Protein AF-A0A8S2TP41-F1 (afdb_monomer)

pLDDT: mean 80.97, std 15.19, range [44.06, 96.5]

Solvent-accessible surface area (backbone atoms only — not comparable to full-atom values): 5050 Å² total; per-residue (Å²): 135,82,81,79,73,86,75,79,71,56,94,74,42,47,78,44,82,45,78,50,65,32,85,44,88,84,57,64,47,64,68,50,64,86,71,84,63,95,57,83,45,48,77,43,72,69,76,69,41,64,68,43,48,51,70,37,74,49,78,50,46,35,33,40,28,65,71,79,75,80,66,80,80,83,82,128

Organism: NCBI:txid392030

Foldseek 3Di:
DDDPDPPPPPPQKDKDKDKDFAQDDPDKDAFADDDDDPAPKDKDFDDTDGTDDHGDMDMGMIIIRNVPPPDPDPDD

Structure (mmCIF, N/CA/C/O backbone):
data_AF-A0A8S2TP41-F1
#
_entry.id   AF-A0A8S2TP41-F1
#
loop_
_atom_site.group_PDB
_atom_site.id
_atom_site.type_symbol
_atom_site.label_atom_id
_atom_site.label_alt_id
_atom_site.label_comp_id
_atom_site.label_asym_id
_atom_site.label_entity_id
_atom_site.label_seq_id
_atom_site.pdbx_PDB_ins_code
_atom_site.Cartn_x
_atom_site.Cartn_y
_atom_site.Cartn_z
_atom_site.occupancy
_atom_site.B_iso_or_equiv
_atom_site.auth_seq_id
_atom_site.auth_comp_id
_atom_site.auth_asym_id
_atom_site.auth_atom_id
_atom_site.pdbx_PDB_model_num
ATOM 1 N N . ARG A 1 1 ? -10.907 -21.518 -22.185 1.00 52.56 1 ARG A N 1
ATOM 2 C CA . ARG A 1 1 ? -10.344 -20.189 -22.538 1.00 52.56 1 ARG A CA 1
ATOM 3 C C . ARG A 1 1 ? -9.825 -19.583 -21.237 1.00 52.56 1 ARG A C 1
ATOM 5 O O . ARG A 1 1 ? -10.642 -19.197 -20.418 1.00 52.56 1 ARG A O 1
ATOM 12 N N . P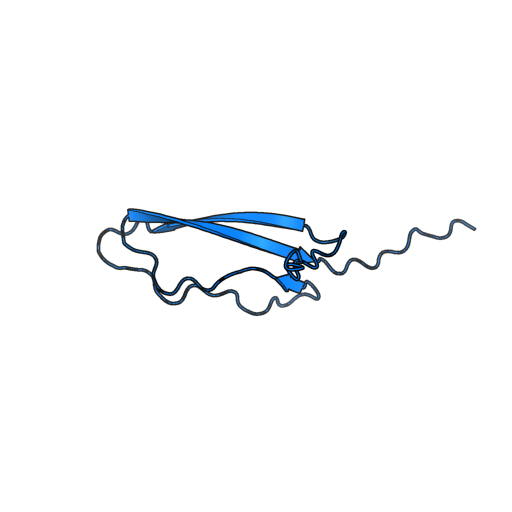HE A 1 2 ? -8.517 -19.633 -20.981 1.00 44.06 2 PHE A N 1
ATOM 13 C CA . PHE A 1 2 ? -7.943 -19.105 -19.737 1.00 44.06 2 PHE A CA 1
ATOM 14 C C . PHE A 1 2 ? -7.963 -17.569 -19.778 1.00 44.06 2 PHE A C 1
ATOM 16 O O . PHE A 1 2 ? -7.587 -17.009 -20.816 1.00 44.06 2 PHE A O 1
ATOM 23 N N . PRO A 1 3 ? -8.425 -16.869 -18.727 1.00 51.78 3 PRO A N 1
ATOM 24 C CA . PRO A 1 3 ? -8.322 -15.420 -18.686 1.00 51.78 3 PRO A CA 1
ATOM 25 C C . PRO A 1 3 ? -6.837 -15.053 -18.652 1.00 51.78 3 PRO A C 1
ATOM 27 O O . PRO A 1 3 ? -6.097 -15.476 -17.769 1.00 51.78 3 PRO A O 1
ATOM 30 N N . ARG A 1 4 ? -6.389 -14.290 -19.652 1.00 51.59 4 ARG A N 1
ATOM 31 C CA . ARG A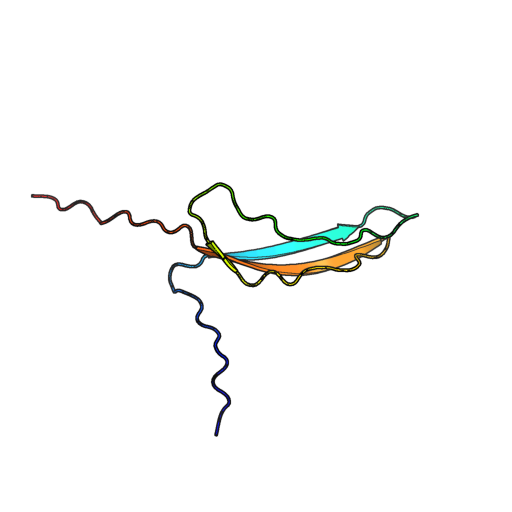 1 4 ? -5.083 -13.634 -19.609 1.00 51.59 4 ARG A CA 1
ATOM 32 C C . ARG A 1 4 ? -5.189 -12.554 -18.542 1.00 51.59 4 ARG A C 1
ATOM 34 O O . ARG A 1 4 ? -5.757 -11.500 -18.813 1.00 51.59 4 ARG A O 1
ATOM 41 N N . THR A 1 5 ? -4.709 -12.830 -17.336 1.00 53.00 5 THR A N 1
ATOM 42 C CA . THR A 1 5 ? -4.482 -11.773 -16.356 1.00 53.00 5 THR A CA 1
ATOM 43 C C . THR A 1 5 ? -3.441 -10.833 -16.953 1.00 53.00 5 THR A C 1
ATOM 45 O O . THR A 1 5 ? -2.372 -11.247 -17.403 1.00 53.00 5 THR A O 1
ATOM 48 N N . THR A 1 6 ? -3.781 -9.554 -17.044 1.00 50.97 6 THR A N 1
ATOM 49 C CA . THR A 1 6 ? -2.934 -8.489 -17.592 1.00 50.97 6 THR A CA 1
ATOM 50 C C . THR A 1 6 ? -1.820 -8.119 -16.612 1.00 50.97 6 THR A C 1
ATOM 52 O O . THR A 1 6 ? -1.540 -6.947 -16.396 1.00 50.97 6 THR A O 1
ATOM 55 N N . TYR A 1 7 ? -1.160 -9.098 -15.994 1.00 48.38 7 TYR A N 1
ATOM 56 C CA . TYR A 1 7 ? 0.000 -8.841 -15.149 1.00 48.38 7 TYR A CA 1
ATOM 57 C C . TYR A 1 7 ? 1.228 -8.679 -16.052 1.00 48.38 7 TYR A C 1
ATOM 59 O O . TYR A 1 7 ? 2.071 -9.561 -16.189 1.00 48.38 7 TYR A O 1
ATOM 67 N N . ARG A 1 8 ? 1.298 -7.536 -16.747 1.00 49.62 8 ARG A N 1
ATOM 68 C CA . ARG A 1 8 ? 2.535 -7.069 -17.384 1.00 49.62 8 ARG A CA 1
ATOM 69 C C . ARG A 1 8 ? 3.465 -6.558 -16.284 1.00 49.62 8 ARG A C 1
ATOM 71 O O . ARG A 1 8 ? 3.658 -5.355 -16.149 1.00 49.62 8 ARG A O 1
ATOM 78 N N . GLN A 1 9 ? 4.032 -7.459 -15.489 1.00 56.31 9 GLN A N 1
ATOM 79 C CA . GLN A 1 9 ? 5.209 -7.091 -14.713 1.00 56.31 9 GLN A CA 1
ATOM 80 C C . GLN A 1 9 ? 6.355 -6.924 -15.707 1.00 56.31 9 GLN A C 1
ATOM 82 O O . GLN A 1 9 ? 6.703 -7.856 -16.431 1.00 56.31 9 GLN A O 1
ATOM 87 N N . SER A 1 10 ? 6.872 -5.701 -15.818 1.00 62.31 10 SER A N 1
ATOM 88 C CA . SER A 1 10 ? 8.101 -5.455 -16.568 1.00 62.31 10 SER A CA 1
ATOM 89 C C . SER A 1 10 ? 9.205 -6.339 -15.971 1.00 62.31 10 SER A C 1
ATOM 91 O O . SER A 1 10 ? 9.311 -6.391 -14.746 1.00 62.31 10 SER A O 1
ATOM 93 N N . PRO A 1 11 ? 10.036 -7.024 -16.779 1.00 67.88 11 PRO A N 1
ATOM 94 C CA . PRO A 1 11 ? 11.155 -7.815 -16.258 1.00 67.88 11 PRO A CA 1
ATOM 95 C C . PRO A 1 11 ? 12.177 -6.961 -15.488 1.00 67.88 11 PRO A C 1
ATOM 97 O O . PRO A 1 11 ? 12.963 -7.498 -14.718 1.00 67.88 11 PRO A O 1
ATOM 100 N N . ASN A 1 12 ? 12.131 -5.637 -15.657 1.00 73.69 12 ASN A N 1
ATOM 101 C CA . ASN A 1 12 ? 12.984 -4.678 -14.957 1.00 73.69 12 ASN A CA 1
ATOM 102 C C . ASN A 1 12 ? 12.358 -4.160 -13.648 1.00 73.69 12 ASN A C 1
ATOM 104 O O . ASN A 1 12 ? 12.899 -3.249 -13.024 1.00 73.69 12 ASN A O 1
ATOM 108 N N . MET A 1 13 ? 11.193 -4.682 -13.252 1.00 83.31 13 MET A N 1
ATOM 109 C CA . MET A 1 13 ? 10.468 -4.216 -12.075 1.00 83.31 13 MET A CA 1
ATOM 110 C C . MET A 1 13 ? 10.916 -4.973 -10.825 1.00 83.31 13 MET A C 1
ATOM 112 O O . MET A 1 13 ? 10.828 -6.199 -10.760 1.00 83.31 13 MET A O 1
ATOM 116 N N . VAL A 1 14 ? 11.339 -4.233 -9.806 1.00 88.19 14 VAL A N 1
ATOM 117 C CA . VAL A 1 14 ? 11.641 -4.779 -8.481 1.00 88.19 14 VAL A CA 1
ATOM 118 C C . VAL A 1 14 ? 10.348 -4.892 -7.686 1.00 88.19 14 VAL A C 1
ATOM 120 O O . VAL A 1 14 ? 9.593 -3.928 -7.571 1.00 88.19 14 VAL A O 1
ATOM 123 N N . HIS A 1 15 ? 10.096 -6.072 -7.132 1.00 89.75 15 HIS A N 1
ATOM 124 C CA . HIS A 1 15 ? 8.942 -6.327 -6.281 1.00 89.75 15 HIS A CA 1
ATOM 125 C C . HIS A 1 15 ? 9.303 -6.104 -4.811 1.00 89.75 15 HIS A C 1
ATOM 127 O O . HIS A 1 15 ? 10.285 -6.664 -4.322 1.00 89.75 15 HIS A O 1
ATOM 133 N N . VAL A 1 16 ? 8.498 -5.318 -4.102 1.00 90.25 16 VAL A N 1
ATOM 134 C CA . VAL A 1 16 ? 8.689 -5.006 -2.683 1.00 90.25 16 VAL A CA 1
ATOM 135 C C . VAL A 1 16 ? 7.409 -5.334 -1.929 1.00 90.25 16 VAL A C 1
ATOM 137 O O . VAL A 1 16 ? 6.346 -4.815 -2.256 1.00 90.25 16 VAL A O 1
ATOM 140 N N . GLU A 1 17 ? 7.514 -6.183 -0.911 1.00 92.88 17 GLU A N 1
ATOM 141 C CA . GLU A 1 17 ? 6.437 -6.416 0.051 1.00 92.88 17 GLU A CA 1
ATOM 142 C C . GLU A 1 17 ? 6.533 -5.390 1.188 1.00 92.88 17 GLU A C 1
ATOM 144 O O . GLU A 1 17 ? 7.619 -5.091 1.689 1.00 92.88 17 GLU A O 1
ATOM 149 N N . LEU A 1 18 ? 5.394 -4.825 1.573 1.00 91.94 18 LEU A N 1
ATOM 150 C CA . LEU A 1 18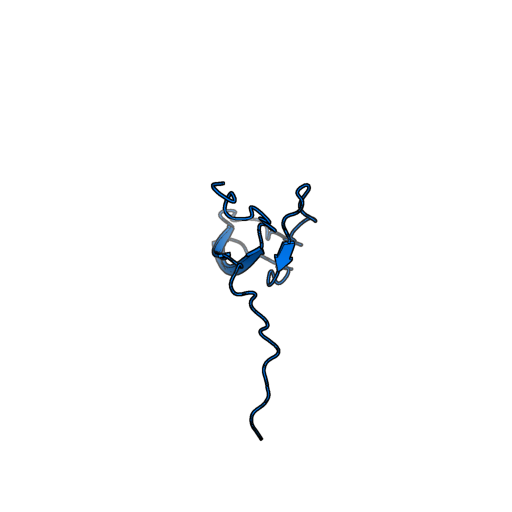 ? 5.258 -3.806 2.604 1.00 91.94 18 LEU A CA 1
ATOM 151 C C . LEU A 1 18 ? 4.261 -4.282 3.657 1.00 91.94 18 LEU A C 1
ATOM 153 O O . LEU A 1 18 ? 3.192 -4.794 3.329 1.00 91.94 18 LEU A O 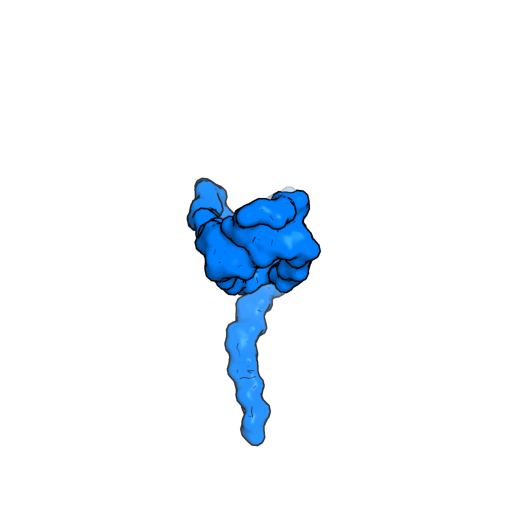1
ATOM 157 N N . ILE A 1 19 ? 4.587 -4.047 4.926 1.00 95.06 19 ILE A N 1
ATOM 158 C CA . ILE A 1 19 ? 3.716 -4.358 6.059 1.00 95.06 19 ILE A CA 1
ATOM 159 C C . ILE A 1 19 ? 3.423 -3.057 6.799 1.00 95.06 19 ILE A C 1
ATOM 161 O O . ILE A 1 19 ? 4.318 -2.438 7.376 1.00 95.06 19 ILE A O 1
ATOM 165 N N . PHE A 1 20 ? 2.163 -2.640 6.777 1.00 94.38 20 PHE A N 1
ATOM 166 C CA . PHE A 1 20 ? 1.674 -1.471 7.497 1.00 94.38 20 PHE A CA 1
ATOM 167 C C . PHE A 1 20 ? 1.051 -1.923 8.806 1.00 94.38 20 PHE A C 1
ATOM 169 O O . PHE A 1 20 ? 0.064 -2.645 8.778 1.00 94.38 20 PHE A O 1
ATOM 176 N N . THR A 1 21 ? 1.583 -1.473 9.939 1.00 96.25 21 THR A N 1
ATOM 177 C CA . THR A 1 21 ? 1.053 -1.804 11.269 1.00 96.25 21 THR A CA 1
ATOM 178 C C . THR A 1 21 ? 0.603 -0.536 11.974 1.00 96.25 21 THR A C 1
ATOM 180 O O . THR A 1 21 ? 1.417 0.355 12.223 1.00 96.25 21 THR A O 1
ATOM 183 N N . ASN A 1 22 ? -0.680 -0.451 12.328 1.00 96.50 22 ASN A N 1
ATOM 184 C CA . ASN A 1 22 ? -1.182 0.635 13.163 1.00 96.50 22 ASN A CA 1
ATOM 185 C C . ASN A 1 22 ? -0.995 0.266 14.637 1.00 96.50 22 ASN A C 1
ATOM 187 O O . ASN A 1 22 ? -1.737 -0.536 15.193 1.00 96.50 22 ASN A O 1
ATOM 191 N N . THR A 1 23 ? 0.002 0.871 15.275 1.00 95.44 23 THR A N 1
ATOM 192 C CA . THR A 1 23 ? 0.312 0.658 16.697 1.00 95.44 23 THR A CA 1
ATOM 193 C C . THR A 1 23 ? -0.516 1.531 17.637 1.00 95.44 23 THR A C 1
ATOM 195 O O . THR A 1 23 ? -0.359 1.449 18.855 1.00 95.44 23 THR A O 1
ATOM 198 N N . THR A 1 24 ? -1.390 2.386 17.104 1.00 91.62 24 THR A N 1
ATOM 199 C CA . THR A 1 24 ? -2.275 3.209 17.926 1.00 91.62 24 THR A CA 1
ATOM 200 C C . THR A 1 24 ? -3.466 2.389 18.423 1.00 91.62 24 THR A C 1
ATOM 202 O O . THR A 1 24 ? -3.931 1.459 17.765 1.00 91.62 24 THR A O 1
ATOM 205 N N . THR A 1 25 ? -3.968 2.750 19.601 1.00 87.69 25 THR A N 1
ATOM 206 C CA . THR A 1 25 ? -5.070 2.057 20.291 1.00 87.69 25 THR A CA 1
ATOM 207 C C . THR A 1 25 ? -6.408 2.780 20.196 1.00 87.69 25 THR A C 1
ATOM 209 O O . THR A 1 25 ? -7.419 2.243 20.632 1.00 87.69 25 THR A O 1
ATOM 212 N N . ILE A 1 26 ? -6.421 4.010 19.680 1.00 87.75 26 ILE A N 1
ATOM 213 C CA . ILE A 1 26 ? -7.562 4.924 19.849 1.00 87.75 26 ILE A CA 1
ATOM 214 C C . ILE A 1 26 ? -8.159 5.3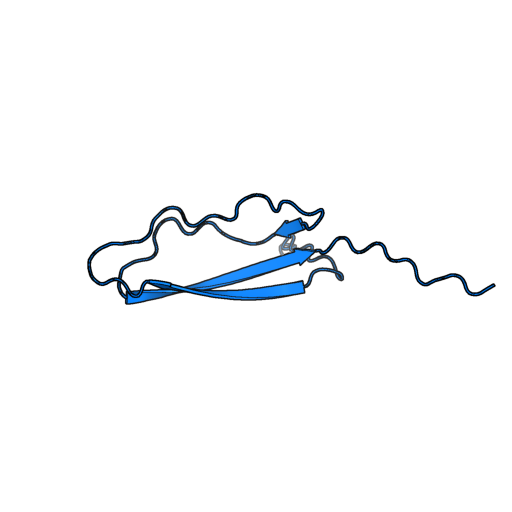46 18.502 1.00 87.75 26 ILE A C 1
ATOM 216 O O . ILE A 1 26 ? -9.310 5.774 18.453 1.00 87.75 26 ILE A O 1
ATOM 220 N N . LYS A 1 27 ? -7.400 5.254 17.402 1.00 94.19 27 LYS A N 1
ATOM 221 C CA . LYS A 1 27 ? -7.844 5.789 16.116 1.00 94.19 27 LYS A CA 1
ATOM 222 C C . LYS A 1 27 ? -7.349 4.978 14.924 1.00 94.19 27 LYS A C 1
ATOM 224 O O . LYS A 1 27 ? -6.178 4.621 14.829 1.00 94.19 27 LYS A O 1
ATOM 229 N N . ASP A 1 28 ? -8.244 4.779 13.972 1.00 95.00 28 ASP A N 1
ATOM 230 C CA . ASP A 1 28 ? -7.898 4.188 12.689 1.00 95.00 28 ASP A CA 1
ATOM 231 C C . ASP A 1 28 ? -7.143 5.196 11.809 1.00 95.00 28 ASP A C 1
ATOM 233 O O . ASP A 1 28 ? -7.343 6.417 11.885 1.00 95.00 28 ASP A O 1
ATOM 237 N N . ILE A 1 29 ? -6.245 4.683 10.972 1.00 94.62 29 ILE A N 1
ATOM 238 C CA . ILE A 1 29 ? -5.521 5.489 9.988 1.00 94.62 29 ILE A CA 1
ATOM 239 C C . ILE A 1 29 ? -6.275 5.383 8.668 1.00 94.62 29 ILE A C 1
ATOM 241 O O . ILE A 1 29 ? -6.568 4.284 8.212 1.00 94.62 29 ILE A O 1
ATOM 245 N N . HIS A 1 30 ? -6.580 6.524 8.056 1.00 94.69 30 HIS A N 1
ATOM 246 C CA . HIS A 1 30 ? -7.372 6.588 6.832 1.00 94.69 30 HIS A CA 1
ATOM 247 C C . HIS A 1 30 ? -6.562 7.105 5.646 1.00 94.69 30 HIS A C 1
ATOM 249 O O . HIS A 1 30 ? -5.632 7.897 5.824 1.00 94.69 30 HIS A O 1
ATOM 255 N N . SER A 1 31 ? -6.982 6.708 4.443 1.00 92.50 31 SER A N 1
ATOM 256 C CA . SER A 1 31 ? -6.484 7.231 3.161 1.00 92.50 31 SER A CA 1
ATOM 257 C C . SER A 1 31 ? -4.963 7.116 2.999 1.00 92.50 31 SER A C 1
ATOM 259 O O . SER A 1 31 ? -4.276 8.096 2.680 1.00 92.50 31 SER A O 1
ATOM 261 N N . ILE A 1 32 ? -4.420 5.918 3.234 1.00 93.56 32 ILE A N 1
ATOM 262 C CA . ILE A 1 32 ? -3.003 5.638 2.988 1.00 93.56 32 ILE A CA 1
ATOM 263 C C . ILE A 1 32 ? -2.833 5.389 1.495 1.00 93.56 32 ILE A C 1
ATOM 265 O O . ILE A 1 32 ? -3.213 4.345 0.968 1.00 93.56 32 ILE A O 1
ATOM 269 N N . LYS A 1 33 ? -2.213 6.355 0.825 1.00 91.19 33 LYS A N 1
ATOM 270 C CA . LYS A 1 33 ? -2.006 6.345 -0.619 1.00 91.19 33 LYS A CA 1
ATOM 271 C C . LYS A 1 33 ? -0.578 6.667 -0.989 1.00 91.19 33 LYS A C 1
ATOM 273 O O . LYS A 1 33 ? 0.110 7.432 -0.309 1.00 91.19 33 LYS A O 1
ATOM 278 N N . PHE A 1 34 ? -0.161 6.129 -2.124 1.00 85.31 34 PHE A N 1
ATOM 279 C CA . PHE A 1 34 ? 1.125 6.466 -2.697 1.00 85.31 34 PHE A CA 1
ATOM 280 C C . PHE A 1 34 ? 1.041 7.825 -3.399 1.00 85.31 34 PHE A C 1
ATOM 282 O O . PHE A 1 34 ? 0.233 8.031 -4.306 1.00 85.31 34 PHE A O 1
ATOM 289 N N . LEU A 1 35 ? 1.877 8.777 -2.986 1.00 84.44 35 LEU A N 1
ATOM 290 C CA . LEU A 1 35 ? 2.037 10.027 -3.724 1.00 84.44 35 LEU A CA 1
ATOM 291 C C . LEU A 1 35 ? 2.949 9.797 -4.923 1.00 84.44 35 LEU A C 1
ATOM 293 O O . LEU A 1 35 ? 3.910 9.034 -4.843 1.00 84.44 35 LEU A O 1
ATOM 297 N N . LYS A 1 36 ? 2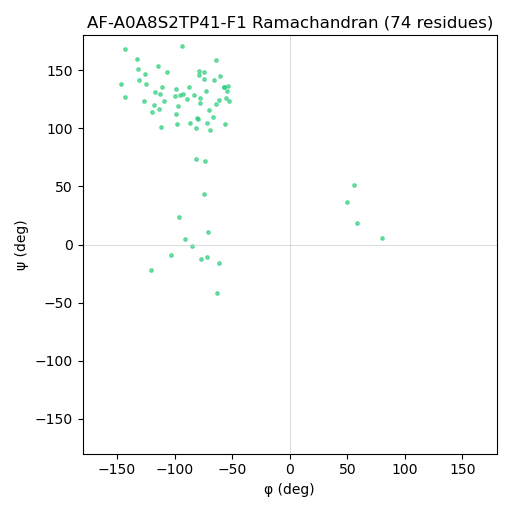.677 10.499 -6.027 1.00 79.88 36 LYS A N 1
ATOM 298 C CA . LYS A 1 36 ? 3.498 10.393 -7.234 1.00 79.88 36 LYS A CA 1
ATOM 299 C C . LYS A 1 36 ? 4.980 10.624 -6.877 1.00 79.88 36 LYS A C 1
ATOM 301 O O . LYS A 1 36 ? 5.293 11.673 -6.302 1.00 79.88 36 LYS A O 1
ATOM 306 N N . PRO A 1 37 ? 5.883 9.672 -7.182 1.00 78.19 37 PRO A N 1
ATOM 307 C CA . PRO A 1 37 ? 7.295 9.818 -6.859 1.00 78.19 37 PRO A CA 1
ATOM 308 C C . PRO A 1 37 ? 7.879 11.051 -7.562 1.00 78.19 37 PRO A C 1
ATOM 310 O O . PRO A 1 37 ? 7.491 11.395 -8.678 1.00 78.19 37 PRO A O 1
ATOM 313 N N . LYS A 1 38 ? 8.813 11.736 -6.890 1.00 74.31 38 LYS A N 1
ATOM 314 C CA . LYS A 1 38 ? 9.513 12.912 -7.443 1.00 74.31 38 LYS A CA 1
ATOM 315 C C . LYS A 1 38 ? 10.607 12.543 -8.454 1.00 74.31 38 LYS A C 1
ATOM 317 O O . LYS A 1 38 ? 11.135 13.423 -9.123 1.00 74.31 38 LYS A O 1
ATOM 322 N N . SER A 1 39 ? 10.977 11.268 -8.531 1.00 78.31 39 SER A N 1
ATOM 323 C CA . SER A 1 39 ? 11.968 10.731 -9.462 1.00 78.31 39 SER A CA 1
ATOM 324 C C . SER A 1 39 ? 11.307 10.196 -10.737 1.00 78.31 39 SER A C 1
ATOM 326 O O . SER A 1 39 ? 10.094 10.019 -10.796 1.00 78.31 39 SER A O 1
ATOM 328 N N . ASN A 1 40 ? 12.121 9.851 -11.738 1.00 81.88 40 ASN A N 1
ATOM 329 C CA . ASN A 1 40 ? 11.673 9.156 -12.954 1.00 81.88 40 ASN A CA 1
ATOM 330 C C . ASN A 1 40 ? 11.282 7.681 -12.723 1.00 81.88 40 ASN A C 1
ATOM 332 O O . ASN A 1 40 ? 11.098 6.945 -13.694 1.00 81.88 40 ASN A O 1
ATOM 336 N N . MET A 1 41 ? 11.170 7.253 -11.461 1.00 84.69 41 MET A N 1
ATOM 337 C CA . MET A 1 41 ? 10.736 5.908 -11.101 1.00 84.69 41 MET A CA 1
ATOM 338 C C . MET A 1 41 ? 9.231 5.770 -11.320 1.00 84.69 41 MET A C 1
ATOM 340 O O . MET A 1 41 ? 8.458 6.686 -11.030 1.00 84.69 41 MET A O 1
ATOM 344 N N . ASN A 1 42 ? 8.811 4.604 -11.791 1.00 85.31 42 ASN A N 1
ATOM 345 C CA . ASN A 1 42 ? 7.408 4.261 -11.952 1.00 85.31 42 ASN A CA 1
ATOM 346 C C . ASN A 1 42 ? 7.023 3.207 -10.911 1.00 85.31 42 ASN A C 1
ATOM 348 O O . ASN A 1 42 ? 7.643 2.149 -10.843 1.00 85.31 42 ASN A O 1
ATOM 352 N N . ILE A 1 43 ? 6.011 3.505 -10.098 1.00 87.44 43 ILE A N 1
ATOM 353 C CA . ILE A 1 43 ? 5.542 2.624 -9.026 1.00 87.44 43 ILE A CA 1
ATOM 354 C C . ILE A 1 43 ? 4.149 2.124 -9.394 1.00 87.44 43 ILE A C 1
ATOM 356 O O . ILE A 1 43 ? 3.280 2.916 -9.757 1.00 87.44 43 ILE A O 1
ATOM 360 N N . GLN A 1 44 ? 3.951 0.812 -9.324 1.00 86.44 44 GLN A N 1
ATOM 361 C CA . GLN A 1 44 ? 2.722 0.132 -9.727 1.00 86.44 44 GLN A CA 1
ATOM 362 C C . GLN A 1 44 ? 2.266 -0.861 -8.655 1.00 86.44 44 GLN A C 1
ATOM 364 O O . GLN A 1 44 ? 3.065 -1.317 -7.840 1.00 86.44 44 GLN A O 1
ATOM 369 N N . GLY A 1 45 ? 0.984 -1.227 -8.687 1.00 82.81 45 GLY A N 1
ATOM 370 C CA . GLY A 1 45 ? 0.439 -2.317 -7.870 1.00 82.81 45 GLY A CA 1
ATOM 371 C C . GLY A 1 45 ? 0.127 -1.969 -6.414 1.00 82.81 45 GLY A C 1
ATOM 372 O O . GLY A 1 45 ? -0.256 -2.863 -5.675 1.00 82.81 45 GLY A O 1
ATOM 373 N N . PHE A 1 46 ? 0.259 -0.703 -6.000 1.00 87.31 46 PHE A N 1
ATOM 374 C CA . PHE A 1 46 ? -0.211 -0.275 -4.683 1.00 87.31 46 PHE A CA 1
ATOM 375 C C . PHE A 1 46 ? -1.721 -0.018 -4.709 1.00 87.31 46 PHE A C 1
ATOM 377 O O . PHE A 1 46 ? -2.160 0.989 -5.271 1.00 87.31 46 PHE A O 1
ATOM 384 N N . ASP A 1 47 ? -2.490 -0.895 -4.068 1.00 84.38 47 ASP A N 1
ATOM 385 C CA . ASP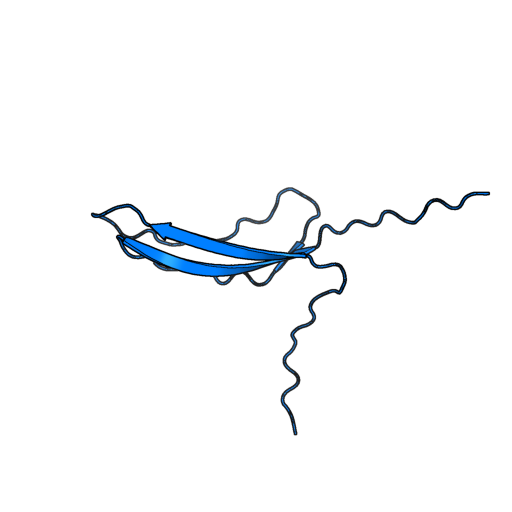 A 1 47 ? -3.900 -0.647 -3.770 1.00 84.38 47 ASP A CA 1
ATOM 386 C C . ASP A 1 47 ? -4.004 0.296 -2.561 1.00 84.38 47 ASP A C 1
ATOM 388 O O . ASP A 1 47 ? -3.400 0.051 -1.514 1.00 84.38 47 ASP A O 1
ATOM 392 N N . GLU A 1 48 ? -4.733 1.405 -2.717 1.00 89.06 48 GLU A N 1
ATOM 393 C CA . GLU A 1 48 ? -4.956 2.374 -1.638 1.00 89.06 48 GLU A CA 1
ATOM 394 C C . GLU A 1 48 ? -5.600 1.690 -0.425 1.00 89.06 48 GLU A C 1
ATOM 396 O O . GLU A 1 48 ? -6.532 0.897 -0.560 1.00 89.06 48 GLU A O 1
ATOM 401 N N . ILE A 1 49 ? -5.095 1.996 0.774 1.00 93.44 49 ILE A N 1
ATOM 402 C CA . ILE A 1 49 ? -5.659 1.471 2.017 1.00 93.44 49 ILE A CA 1
ATOM 403 C C . ILE A 1 49 ? -6.581 2.546 2.591 1.00 93.44 49 ILE A C 1
ATOM 405 O O . ILE A 1 49 ? -6.126 3.534 3.180 1.00 93.44 49 ILE A O 1
ATOM 409 N N . ASP A 1 50 ? -7.887 2.337 2.431 1.00 93.44 50 ASP A N 1
ATOM 410 C CA . ASP A 1 50 ? -8.918 3.259 2.915 1.00 93.44 50 ASP A CA 1
ATOM 411 C C . ASP A 1 50 ? -8.905 3.393 4.440 1.00 93.44 50 ASP A C 1
ATOM 413 O O . ASP A 1 50 ? -9.048 4.499 4.972 1.00 93.44 50 ASP A O 1
ATOM 417 N N . ILE A 1 51 ? -8.739 2.264 5.140 1.00 95.62 51 ILE A N 1
ATOM 418 C CA . ILE A 1 51 ? -8.742 2.170 6.601 1.00 95.62 51 ILE A CA 1
ATOM 419 C C . ILE A 1 51 ? -7.717 1.125 7.046 1.00 95.62 51 ILE A C 1
ATOM 421 O O . ILE A 1 51 ? -7.772 -0.030 6.628 1.00 95.62 51 ILE A O 1
ATOM 425 N N . LEU A 1 52 ? -6.818 1.518 7.945 1.00 96.31 52 LEU A N 1
ATOM 426 C CA . LEU A 1 52 ? -5.950 0.632 8.711 1.00 96.31 52 LEU A CA 1
ATOM 427 C C . LEU A 1 52 ? -6.373 0.690 10.193 1.00 96.31 52 LEU A C 1
ATOM 429 O O . LEU A 1 52 ? -6.034 1.663 10.887 1.00 96.31 52 LEU A O 1
ATOM 433 N N . PRO A 1 53 ? -7.123 -0.318 10.679 1.00 95.81 53 PRO A N 1
ATOM 434 C CA . PRO A 1 53 ? -7.681 -0.312 12.025 1.00 95.81 53 PRO A CA 1
ATOM 435 C C . PRO A 1 53 ? -6.622 -0.328 13.125 1.00 95.81 53 PRO A C 1
ATOM 437 O O . PRO A 1 53 ? -5.484 -0.748 12.907 1.00 95.81 53 PRO A O 1
ATOM 440 N N . THR A 1 54 ? -7.001 0.104 14.325 1.00 95.88 54 THR A N 1
ATOM 441 C CA . THR A 1 54 ? -6.132 0.027 15.513 1.00 95.88 54 THR A CA 1
ATOM 442 C C . THR A 1 54 ? -5.597 -1.386 15.766 1.00 95.88 54 THR A C 1
ATOM 444 O O . THR A 1 54 ? -6.328 -2.370 15.690 1.00 95.88 54 THR A O 1
ATOM 447 N N . SER A 1 55 ? -4.307 -1.491 16.096 1.00 93.75 55 SER A N 1
ATOM 448 C CA . SER A 1 55 ? -3.606 -2.756 16.388 1.00 93.75 55 SER A CA 1
ATOM 449 C C . SER A 1 55 ? -3.620 -3.806 15.262 1.00 93.75 55 SER A C 1
ATOM 451 O O . SER A 1 55 ? -3.354 -4.979 15.521 1.00 93.75 55 SER A O 1
ATOM 453 N N . VAL A 1 56 ? -3.910 -3.409 14.018 1.00 94.75 56 VAL A N 1
ATOM 454 C CA . VAL A 1 56 ? -3.940 -4.303 12.849 1.00 94.75 56 VAL A CA 1
ATOM 455 C C . VAL A 1 56 ? -2.733 -4.064 11.943 1.00 94.75 56 VAL A C 1
ATOM 457 O O . VAL A 1 56 ? -2.236 -2.940 11.817 1.00 94.75 56 VAL A O 1
ATOM 460 N N . SER A 1 57 ? -2.289 -5.140 11.290 1.00 95.38 57 SER A N 1
ATOM 461 C CA . SER A 1 57 ? -1.305 -5.107 10.212 1.00 95.38 57 SER A CA 1
ATOM 462 C C . SER A 1 57 ? -1.941 -5.465 8.870 1.00 95.38 57 SER A C 1
ATOM 464 O O . SER A 1 57 ? -2.689 -6.4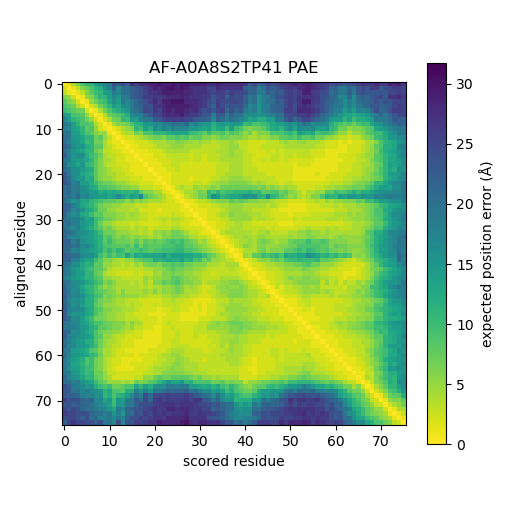37 8.778 1.00 95.38 57 SER A O 1
ATOM 466 N N . ILE A 1 58 ? -1.612 -4.709 7.824 1.00 94.31 58 ILE A N 1
ATOM 467 C CA . ILE A 1 58 ? -1.984 -4.993 6.434 1.00 94.31 58 ILE A CA 1
ATOM 468 C C . ILE A 1 58 ? -0.706 -5.220 5.633 1.00 94.31 58 ILE A C 1
ATOM 470 O O . ILE A 1 58 ? 0.233 -4.426 5.707 1.00 94.31 58 ILE A O 1
ATOM 474 N N . VAL A 1 59 ? -0.686 -6.305 4.863 1.00 93.06 59 VAL A N 1
ATOM 475 C CA . VAL A 1 59 ? 0.396 -6.625 3.930 1.00 93.06 59 VAL A CA 1
ATOM 476 C C . VAL A 1 59 ? -0.028 -6.195 2.532 1.00 93.06 59 VAL A C 1
ATOM 478 O O . VAL A 1 59 ? -1.153 -6.458 2.111 1.00 93.06 59 VAL A O 1
ATOM 481 N N . THR A 1 60 ? 0.867 -5.529 1.818 1.00 90.56 60 THR A N 1
ATOM 482 C CA . THR A 1 60 ? 0.671 -5.120 0.427 1.00 90.56 60 THR A CA 1
ATOM 483 C C . THR A 1 60 ? 1.980 -5.247 -0.338 1.00 90.56 60 THR A C 1
ATOM 485 O O . THR A 1 60 ? 3.044 -5.447 0.245 1.00 90.56 60 THR A O 1
ATOM 488 N N . SER A 1 61 ? 1.914 -5.144 -1.655 1.00 90.12 61 SER A N 1
ATOM 489 C CA . SER A 1 61 ? 3.064 -5.278 -2.538 1.00 90.12 61 SER A CA 1
ATOM 490 C C . SER A 1 61 ? 3.112 -4.135 -3.530 1.00 90.12 61 SER A C 1
ATOM 492 O O . SER A 1 61 ? 2.079 -3.740 -4.062 1.00 90.12 61 SER A O 1
ATOM 494 N N . ILE A 1 62 ? 4.309 -3.647 -3.833 1.00 90.75 62 ILE A N 1
ATOM 495 C CA . ILE A 1 62 ? 4.525 -2.660 -4.887 1.00 90.75 62 ILE A CA 1
ATOM 496 C C . ILE A 1 62 ? 5.570 -3.152 -5.879 1.00 90.75 62 ILE A C 1
ATOM 498 O O . ILE A 1 62 ? 6.532 -3.835 -5.528 1.00 90.75 62 ILE A O 1
ATOM 502 N N . GLY A 1 63 ? 5.379 -2.775 -7.134 1.00 89.06 63 GLY A N 1
ATOM 503 C CA . GLY A 1 63 ? 6.383 -2.883 -8.177 1.00 89.06 63 GLY A CA 1
ATOM 504 C C . GLY A 1 63 ? 7.063 -1.538 -8.387 1.00 89.06 63 GLY A C 1
ATOM 505 O O . GLY A 1 63 ? 6.379 -0.537 -8.596 1.00 89.06 63 GLY A O 1
ATOM 506 N N . ILE A 1 64 ? 8.391 -1.510 -8.352 1.00 88.44 64 ILE A N 1
ATOM 507 C CA . ILE A 1 64 ? 9.202 -0.324 -8.629 1.00 88.44 64 ILE A CA 1
ATOM 508 C C . ILE A 1 64 ? 9.993 -0.573 -9.909 1.00 88.44 64 ILE A C 1
ATOM 510 O O . ILE A 1 64 ? 10.846 -1.456 -9.968 1.00 88.44 64 ILE A O 1
ATOM 514 N N . ASP A 1 65 ? 9.720 0.220 -10.935 1.00 87.44 65 ASP A N 1
ATOM 515 C CA . ASP A 1 65 ? 10.554 0.326 -12.125 1.00 87.44 65 ASP A CA 1
ATOM 516 C C . ASP A 1 65 ? 11.426 1.576 -11.979 1.00 87.44 65 ASP A C 1
ATOM 518 O O . ASP A 1 65 ? 10.931 2.708 -11.964 1.00 87.44 65 ASP A O 1
ATOM 522 N N . TYR A 1 66 ? 12.734 1.370 -11.835 1.00 83.38 66 TYR A N 1
ATOM 523 C CA . TYR A 1 66 ? 13.697 2.459 -11.676 1.00 83.38 66 TYR A CA 1
ATOM 524 C C . TYR A 1 66 ? 13.912 3.255 -12.969 1.00 83.38 66 TYR A C 1
ATOM 526 O O . TYR A 1 66 ? 14.516 4.327 -12.919 1.00 83.38 66 TYR A O 1
ATOM 534 N N . ASN A 1 67 ? 13.403 2.760 -14.108 1.00 74.88 67 ASN A N 1
ATOM 535 C CA . ASN A 1 67 ? 13.613 3.322 -15.440 1.00 74.88 67 ASN A CA 1
ATOM 536 C C . ASN A 1 67 ? 15.105 3.579 -15.714 1.00 74.88 67 ASN A C 1
ATOM 538 O O . ASN A 1 67 ? 15.488 4.579 -16.328 1.00 74.88 67 ASN A O 1
ATOM 542 N N . ASP A 1 68 ? 15.946 2.677 -15.203 1.00 69.88 68 ASP A N 1
ATOM 543 C CA . ASP A 1 68 ? 17.382 2.714 -15.403 1.00 69.88 68 ASP A CA 1
ATOM 544 C C . ASP A 1 68 ? 17.670 2.320 -16.855 1.00 69.88 68 ASP A C 1
ATOM 546 O O . ASP A 1 68 ? 17.519 1.169 -17.265 1.00 69.88 68 ASP A O 1
ATOM 550 N N . LYS A 1 69 ? 18.002 3.327 -17.665 1.00 65.31 69 LYS A N 1
ATOM 551 C CA . LYS A 1 69 ? 18.410 3.169 -19.064 1.00 65.31 69 LYS A CA 1
ATOM 552 C C . LYS A 1 69 ? 19.927 3.151 -19.212 1.00 65.31 69 LYS A C 1
ATOM 554 O O . LYS A 1 69 ? 20.410 3.514 -20.287 1.00 65.31 69 LYS A O 1
ATOM 559 N N . THR A 1 70 ? 20.683 2.802 -18.170 1.00 63.44 70 THR A N 1
ATOM 560 C CA . THR A 1 70 ? 22.121 2.579 -18.325 1.00 63.44 70 THR A CA 1
ATOM 561 C C . THR A 1 70 ? 22.328 1.508 -19.394 1.00 63.44 70 THR A C 1
ATOM 563 O O . THR A 1 70 ? 22.057 0.323 -19.225 1.00 63.44 70 THR A O 1
ATOM 566 N N . GLN A 1 71 ? 22.729 1.966 -20.577 1.00 59.84 71 GLN A N 1
ATOM 567 C CA . GLN A 1 71 ? 23.247 1.092 -21.611 1.00 59.84 71 GLN A CA 1
ATOM 568 C C . GLN A 1 71 ? 24.563 0.520 -21.073 1.00 59.84 71 GLN A C 1
ATOM 570 O O . GLN A 1 71 ? 25.314 1.266 -20.431 1.00 59.84 71 GLN A O 1
ATOM 575 N N . PRO A 1 72 ? 24.887 -0.758 -21.323 1.00 61.81 72 PRO A N 1
ATOM 576 C CA . PRO A 1 72 ? 26.254 -1.211 -21.129 1.00 61.81 72 PRO A CA 1
ATOM 577 C C . PRO A 1 72 ? 27.172 -0.294 -21.946 1.00 61.81 72 PRO A C 1
ATOM 579 O O . PRO A 1 72 ? 26.872 0.013 -23.101 1.00 61.81 72 PRO A O 1
ATOM 582 N N . ALA A 1 73 ? 28.246 0.199 -21.326 1.00 57.12 73 ALA A N 1
ATOM 583 C CA . ALA A 1 73 ? 29.225 1.008 -22.035 1.00 57.12 73 ALA A CA 1
ATOM 584 C C . ALA A 1 73 ? 29.719 0.210 -23.249 1.00 57.12 73 ALA A C 1
ATOM 586 O O . ALA A 1 73 ? 30.143 -0.938 -23.106 1.00 57.12 73 ALA A O 1
ATOM 587 N N . LEU A 1 74 ? 29.628 0.799 -24.442 1.00 62.16 74 LEU A N 1
ATOM 588 C CA . LEU A 1 74 ? 30.358 0.286 -25.591 1.00 62.16 74 LEU A CA 1
ATOM 589 C C . LEU A 1 74 ? 31.837 0.503 -25.268 1.00 62.16 74 LEU A C 1
ATOM 591 O O . LEU A 1 74 ? 32.286 1.641 -25.148 1.00 62.16 74 LEU A O 1
ATOM 595 N N . PHE A 1 75 ? 32.554 -0.587 -25.011 1.00 68.56 75 PHE A N 1
ATOM 596 C CA . PHE A 1 75 ? 34.006 -0.559 -24.943 1.00 68.56 75 PHE A CA 1
ATOM 597 C C . PHE A 1 75 ? 34.499 -0.630 -26.390 1.00 68.56 75 PHE A C 1
ATOM 599 O O . PHE A 1 75 ? 34.442 -1.704 -26.990 1.00 68.56 75 PHE A O 1
ATOM 606 N N . ASP A 1 76 ? 34.871 0.525 -26.946 1.00 60.78 76 ASP A N 1
ATOM 607 C CA . ASP A 1 76 ? 35.642 0.609 -28.194 1.00 60.78 76 ASP A CA 1
ATOM 608 C C . ASP A 1 76 ? 37.079 0.100 -27.982 1.00 60.78 76 ASP A C 1
ATOM 610 O O . ASP A 1 76 ? 37.658 0.374 -26.900 1.00 60.78 76 ASP A O 1
#

Nearest PDB structures (foldseek):
  6bqm-assembly1_A  TM=6.818E-01  e=1.633E+00  Vibrio cholerae O395
  5nzr-assembly1_B  TM=5.678E-01  e=3.202E+00  Mus musculus

Sequence (76 aa):
RFPRTTYRQSPNMVHVELIFTNTTTIKDIHSIKFLKPKSNMNIQGFDEIDILPTSVSIVTSIGIDYNDKTQPALFD

Secondary structure (DSSP, 8-state):
----------TTEEE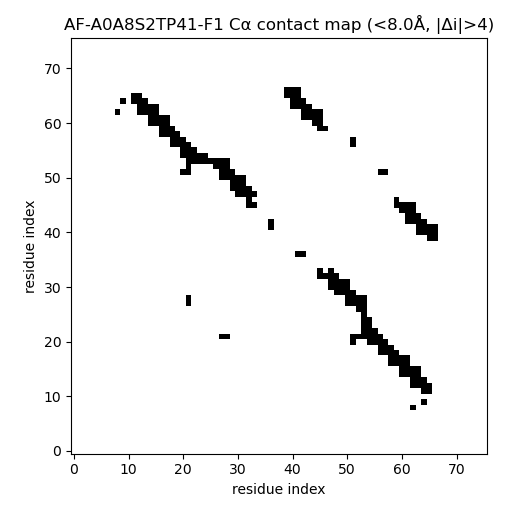EEEEEE---SS--EEEE-PPPPSSS-EEE----EEEE-TT-EEEEEEEEE-----PPP---

InterPro domains:
  IPR029390 AP-3 complex subunit beta, C-terminal domain [PF14796] (1-71)

Radius of gyration: 17.65 Å; Cα contacts (8 Å, |Δi|>4): 112; chains: 1; bounding box: 46×33×48 Å

Mean predicted aligned error: 9.42 Å